Protein AF-A0A6V7PBA3-F1 (afdb_monomer)

Organis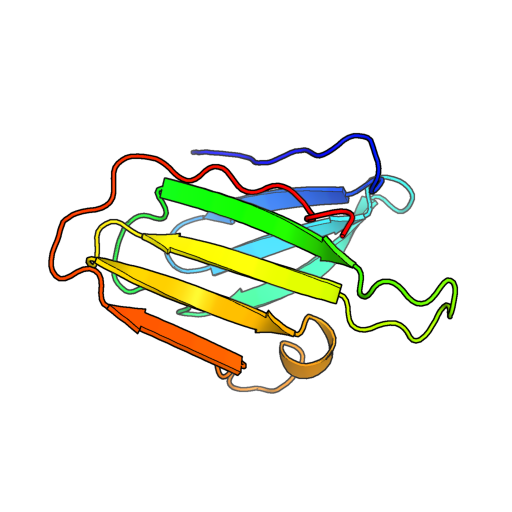m: NCBI:txid296719

Foldseek 3Di:
DDKDDDPVQCKIWDDDQQKIWMANVVVRDTLAMAHNPDPADWADKDWDWDPDPDPPTFIWMWIDAQVQKIFIFGRVQRPDPHGDTPDIDGRVHGDNHDDDDDDPD

Radius of gyration: 13.25 Å; Cα contacts (8 Å, |Δi|>4): 220; chains: 1; bounding box: 35×34×29 Å

pLDDT: mean 73.54, std 13.13, range [38.41, 92.44]

Mean predicted aligned error: 8.98 Å

InterPro domains:
  IPR001680 WD40 repeat [PS50082] (58-76)
  IPR001680 WD40 repeat [SM00320] (27-74)
  IPR011047 Quinoprotein alcohol dehydrogenase-like superfamily [SSF50998] (20-90)
  IPR015943 WD40/YVTN repeat-like-containing domain superfamily [G3DSA:2.130.10.10] (3-103)
  IPR019775 WD40 repeat, conserved site [PS00678] (61-75)
  IPR051959 PAK1 Kinase Regulator [PTHR44675] (21-99)

Sequence (105 aa):
MCCSCRAEWNSLCWWRGPRHYCMDTTSGKVAYSIQDAHSSRIKGLVAFKSRSDDPEASNFVVSASSDGFIRVWDVRMTTKDKPTPLAEANTKSRLTCLAGSSLRM

Nearest PDB structures (foldseek):
  6ylh-assembly1_x  TM=7.682E-01  e=9.318E-03  Saccharomyces cerevisiae
  8e00-assembly1_B  TM=6.656E-01  e=1.041E-02  Saccharomyces cerevisiae
  7mgm-assembly1_C  TM=6.783E-01  e=1.453E-02  Saccharomyces cerevisiae
  4wju-assembly1_A  TM=7.311E-01  e=1.499E-01  Saccharomyces cerevisiae S288C
  4v0o-assembly1_F  TM=7.633E-01  e=1.979E-01  Chlamydomonas reinhardtii

Structure (mmCIF, N/CA/C/O backbone):
data_AF-A0A6V7PBA3-F1
#
_entry.id   AF-A0A6V7PBA3-F1
#
loop_
_atom_site.group_PDB
_atom_site.id
_atom_site.type_symbol
_atom_site.label_atom_id
_atom_site.label_alt_id
_atom_site.label_comp_id
_atom_site.label_asym_id
_atom_site.label_entity_id
_atom_site.label_seq_id
_atom_site.pdbx_PDB_ins_code
_atom_site.Cartn_x
_atom_site.Cartn_y
_atom_site.Cartn_z
_atom_site.occupancy
_atom_site.B_iso_or_equiv
_atom_site.auth_seq_id
_atom_site.auth_comp_id
_atom_site.auth_asym_id
_atom_site.auth_atom_id
_atom_site.pdbx_PDB_model_num
ATOM 1 N N . MET A 1 1 ? -11.232 -8.429 -6.616 1.00 42.53 1 MET A N 1
ATOM 2 C CA . MET A 1 1 ? -9.799 -8.072 -6.564 1.00 42.53 1 MET A CA 1
ATOM 3 C C . MET A 1 1 ? -9.601 -6.712 -7.198 1.00 42.53 1 MET A C 1
ATOM 5 O O . MET A 1 1 ? -10.445 -6.312 -7.987 1.00 42.53 1 MET A O 1
ATOM 9 N N . CYS A 1 2 ? -8.544 -5.990 -6.858 1.00 46.72 2 CYS A N 1
ATOM 10 C CA . CYS A 1 2 ? -8.071 -4.911 -7.712 1.00 46.72 2 CYS A CA 1
ATOM 11 C C . CYS A 1 2 ? -6.537 -5.048 -7.773 1.00 46.72 2 CYS A C 1
ATOM 13 O O . CYS A 1 2 ? -5.927 -5.647 -6.887 1.00 46.72 2 CYS A O 1
ATOM 15 N N . CYS A 1 3 ? -5.973 -4.734 -8.932 1.00 50.84 3 CYS A N 1
ATOM 16 C CA . CYS A 1 3 ? -4.596 -5.036 -9.308 1.00 50.84 3 CYS A CA 1
ATOM 17 C C . CYS A 1 3 ? -4.044 -3.764 -9.938 1.00 50.84 3 CYS A C 1
ATOM 19 O O . CYS A 1 3 ? -4.732 -3.145 -10.749 1.00 50.84 3 CYS A O 1
ATOM 21 N N . SER A 1 4 ? -2.835 -3.367 -9.554 1.00 55.31 4 SER A N 1
ATOM 22 C CA . SER A 1 4 ? -2.147 -2.220 -10.142 1.00 55.31 4 SER A CA 1
ATOM 23 C C . SER A 1 4 ? -0.915 -2.744 -10.869 1.00 55.31 4 SER A C 1
ATOM 25 O O . SER A 1 4 ? -0.071 -3.412 -10.270 1.00 55.31 4 SER A O 1
ATOM 27 N N . CYS A 1 5 ? -0.852 -2.494 -12.174 1.00 44.97 5 CYS A N 1
ATOM 28 C CA . CYS A 1 5 ? 0.279 -2.835 -13.025 1.00 44.97 5 CYS A CA 1
ATOM 29 C C . CYS A 1 5 ? 0.786 -1.536 -13.646 1.00 44.97 5 CYS A C 1
ATOM 31 O O . CYS A 1 5 ? 0.006 -0.815 -14.272 1.00 44.97 5 CYS A O 1
ATOM 33 N N . ARG A 1 6 ? 2.069 -1.218 -13.458 1.00 51.28 6 ARG A N 1
ATOM 34 C CA . ARG A 1 6 ? 2.698 -0.062 -14.099 1.00 51.28 6 ARG A CA 1
ATOM 35 C C . ARG A 1 6 ? 3.822 -0.564 -14.995 1.00 51.28 6 ARG A C 1
ATOM 37 O O . ARG A 1 6 ? 4.812 -1.097 -14.505 1.00 51.28 6 ARG A O 1
ATOM 44 N N . ALA A 1 7 ? 3.645 -0.383 -16.303 1.00 38.41 7 ALA A N 1
ATOM 45 C CA . ALA A 1 7 ? 4.530 -0.913 -17.343 1.00 38.41 7 ALA A CA 1
ATOM 46 C C . ALA A 1 7 ? 6.001 -0.476 -17.193 1.00 38.41 7 ALA A C 1
ATOM 48 O O . ALA A 1 7 ? 6.896 -1.203 -17.597 1.00 38.41 7 ALA A O 1
ATOM 49 N N . GLU A 1 8 ? 6.260 0.669 -16.555 1.00 41.53 8 GLU A N 1
ATOM 50 C CA . GLU A 1 8 ? 7.616 1.195 -16.325 1.00 41.53 8 GLU A CA 1
ATOM 51 C C . GLU A 1 8 ? 8.434 0.400 -15.289 1.00 41.53 8 GLU A C 1
ATOM 53 O O . GLU A 1 8 ? 9.619 0.665 -15.123 1.00 41.53 8 GLU A O 1
ATOM 58 N N . TRP A 1 9 ? 7.822 -0.540 -14.564 1.00 52.31 9 TRP A N 1
ATOM 59 C CA . TRP A 1 9 ? 8.439 -1.166 -13.392 1.00 52.31 9 TRP A CA 1
ATOM 60 C C . TRP A 1 9 ? 8.698 -2.660 -13.509 1.00 52.31 9 TRP A C 1
ATOM 62 O O . TRP A 1 9 ? 9.219 -3.226 -12.549 1.00 52.31 9 TRP A O 1
ATOM 72 N N . ASN A 1 10 ? 8.279 -3.307 -14.605 1.00 58.47 10 ASN A N 1
ATOM 73 C CA . ASN A 1 10 ? 8.217 -4.770 -14.690 1.00 58.47 10 ASN A CA 1
ATOM 74 C C . ASN A 1 10 ? 7.726 -5.388 -13.367 1.00 58.47 10 ASN A C 1
ATOM 76 O O . ASN A 1 10 ? 8.314 -6.333 -12.858 1.00 58.47 10 ASN A O 1
ATOM 80 N N . SER A 1 11 ? 6.706 -4.810 -12.729 1.00 61.72 11 SER A N 1
ATOM 81 C CA . SER A 1 11 ? 6.191 -5.335 -11.468 1.00 61.72 11 SER A CA 1
ATOM 82 C C . SER A 1 11 ? 4.680 -5.214 -11.377 1.00 61.72 11 SER A C 1
ATOM 84 O O . SER A 1 11 ? 4.062 -4.244 -11.824 1.00 61.72 11 SER A O 1
ATOM 86 N N . LEU A 1 12 ? 4.083 -6.264 -10.819 1.00 67.25 12 LEU A N 1
ATOM 87 C CA . LEU A 1 12 ? 2.651 -6.427 -10.644 1.00 67.25 12 LEU A CA 1
ATOM 88 C C . LEU A 1 12 ? 2.338 -6.431 -9.153 1.00 67.25 12 LEU A C 1
ATOM 90 O O . LEU A 1 12 ? 2.798 -7.311 -8.426 1.00 67.25 12 LEU A O 1
ATOM 94 N N . CYS A 1 13 ? 1.514 -5.486 -8.711 1.00 68.12 13 CYS A N 1
ATOM 95 C CA . CYS A 1 13 ? 1.049 -5.417 -7.333 1.00 68.12 13 CYS A CA 1
ATOM 96 C C . CYS A 1 1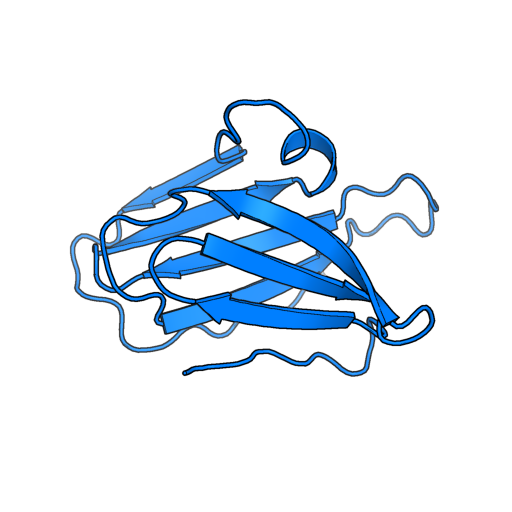3 ? -0.427 -5.819 -7.233 1.00 68.12 13 CYS A C 1
ATOM 98 O O . CYS A 1 13 ? -1.289 -5.291 -7.943 1.00 68.12 13 CYS A O 1
ATOM 100 N N . TRP A 1 14 ? -0.738 -6.727 -6.309 1.00 67.81 14 TRP A N 1
ATOM 101 C CA . TRP A 1 14 ? -2.101 -7.185 -6.033 1.00 67.81 14 TRP A CA 1
ATOM 102 C C . TRP A 1 14 ? -2.346 -7.378 -4.532 1.00 67.81 14 TRP A C 1
ATOM 104 O O . TRP A 1 14 ? -1.430 -7.288 -3.711 1.00 67.81 14 TRP A O 1
ATOM 114 N N . TRP A 1 15 ? -3.587 -7.678 -4.150 1.00 65.56 15 TRP A N 1
ATOM 115 C CA . TRP A 1 15 ? -3.925 -7.973 -2.757 1.00 65.56 15 TRP A CA 1
ATOM 116 C C . TRP A 1 15 ? -4.928 -9.111 -2.603 1.00 65.56 15 TRP A C 1
ATOM 118 O O . TRP A 1 15 ? -5.823 -9.314 -3.431 1.00 65.56 15 TRP A O 1
ATOM 128 N N . ARG A 1 16 ? -4.804 -9.811 -1.470 1.00 62.81 16 ARG A N 1
ATOM 129 C CA . ARG A 1 16 ? -5.733 -10.849 -1.008 1.00 62.81 16 ARG A CA 1
ATOM 130 C C . ARG A 1 16 ? -6.015 -10.636 0.482 1.00 62.81 16 ARG A C 1
ATOM 132 O O . ARG A 1 16 ? -5.185 -10.955 1.330 1.00 62.81 16 ARG A O 1
ATOM 139 N N . GLY A 1 17 ? -7.194 -10.101 0.804 1.00 69.06 17 GLY A N 1
ATOM 140 C CA . GLY A 1 17 ? -7.539 -9.728 2.183 1.00 69.06 17 GLY A CA 1
ATOM 141 C C . GLY A 1 17 ? -6.687 -8.546 2.684 1.00 69.06 17 GLY A C 1
ATOM 142 O O . GLY A 1 17 ? -6.534 -7.593 1.920 1.00 69.06 17 GLY A O 1
ATOM 143 N N . PRO A 1 18 ? -6.131 -8.592 3.914 1.00 63.91 18 PRO A N 1
ATOM 144 C CA . PRO A 1 18 ? -5.285 -7.528 4.476 1.00 63.91 18 PRO A CA 1
ATOM 145 C C . PRO A 1 18 ? -3.824 -7.563 3.984 1.00 63.91 18 PRO A C 1
ATOM 147 O O . PRO A 1 18 ? -3.016 -6.729 4.385 1.00 63.91 18 PRO A O 1
ATOM 150 N N . ARG A 1 19 ? -3.461 -8.537 3.134 1.00 63.59 19 ARG A N 1
ATOM 151 C CA . ARG A 1 19 ? -2.088 -8.739 2.648 1.00 63.59 19 ARG A CA 1
ATOM 152 C C . ARG A 1 19 ? -1.874 -8.151 1.255 1.00 63.59 19 ARG A C 1
ATOM 154 O O . ARG A 1 19 ? -2.652 -8.419 0.332 1.00 63.59 19 ARG A O 1
ATOM 161 N N . HIS A 1 20 ? -0.778 -7.411 1.112 1.00 72.00 20 HIS A N 1
ATOM 162 C CA . HIS A 1 20 ? -0.277 -6.862 -0.147 1.00 72.00 20 HIS A CA 1
ATOM 163 C C . HIS A 1 20 ? 0.836 -7.734 -0.692 1.00 72.00 20 HIS A C 1
ATOM 165 O O . HIS A 1 20 ? 1.692 -8.147 0.080 1.00 72.00 20 HIS A O 1
ATOM 171 N N . TYR A 1 21 ? 0.869 -7.942 -2.004 1.00 72.56 21 TYR A N 1
ATOM 172 C CA . TYR A 1 21 ? 1.994 -8.585 -2.668 1.00 72.56 21 TYR A CA 1
ATOM 173 C C . TYR A 1 21 ? 2.382 -7.776 -3.885 1.00 72.56 21 TYR A C 1
ATOM 175 O O . TYR A 1 21 ? 1.513 -7.311 -4.624 1.00 72.56 21 TYR A O 1
ATOM 183 N N . CYS A 1 22 ? 3.677 -7.691 -4.129 1.00 72.25 22 CYS A N 1
ATOM 184 C CA . CYS A 1 22 ? 4.188 -7.215 -5.396 1.00 72.25 22 CYS A CA 1
ATOM 185 C C . CYS A 1 22 ? 5.186 -8.222 -5.940 1.00 72.25 22 CYS A C 1
ATOM 187 O O . CYS A 1 22 ? 6.036 -8.725 -5.205 1.00 72.25 22 CYS A O 1
ATOM 189 N N . MET A 1 23 ? 5.033 -8.550 -7.216 1.00 67.44 23 MET A N 1
ATOM 190 C CA . MET A 1 23 ? 5.899 -9.461 -7.948 1.00 67.44 23 MET A CA 1
ATOM 191 C C . MET A 1 23 ? 6.691 -8.690 -8.983 1.00 67.44 23 MET A C 1
ATOM 193 O O . MET A 1 23 ? 6.144 -7.803 -9.630 1.00 67.44 23 MET A O 1
ATOM 197 N N . ASP A 1 24 ? 7.949 -9.060 -9.167 1.00 69.50 24 ASP A N 1
ATOM 198 C CA . ASP A 1 24 ? 8.712 -8.662 -10.343 1.00 69.50 24 ASP A CA 1
ATOM 199 C C . ASP A 1 24 ? 8.275 -9.554 -11.519 1.00 69.50 24 ASP A C 1
ATOM 201 O O . ASP A 1 24 ? 8.355 -10.780 -11.452 1.00 69.50 24 ASP A O 1
ATOM 205 N N . THR A 1 25 ? 7.747 -8.955 -12.583 1.00 64.75 25 THR A N 1
ATOM 206 C CA . THR A 1 25 ? 7.255 -9.648 -13.782 1.00 64.75 25 THR A CA 1
ATOM 207 C C . THR A 1 25 ? 8.386 -10.200 -14.640 1.00 64.75 25 THR A C 1
ATOM 209 O O . THR A 1 25 ? 8.120 -11.013 -15.518 1.00 64.75 25 THR A O 1
ATOM 212 N N . THR A 1 26 ? 9.631 -9.789 -14.390 1.00 65.62 26 THR A N 1
ATOM 213 C CA . THR A 1 26 ? 10.816 -10.314 -15.082 1.00 65.62 26 THR A CA 1
ATOM 214 C C . THR A 1 26 ? 11.226 -11.679 -14.524 1.00 65.62 26 THR A C 1
ATOM 216 O O . THR A 1 26 ? 11.526 -12.601 -15.275 1.00 65.62 26 THR A O 1
ATOM 219 N N . SER A 1 27 ? 11.208 -11.830 -13.199 1.00 61.56 27 SER A N 1
ATOM 220 C CA . SER A 1 27 ? 11.599 -13.050 -12.484 1.00 61.56 27 SER A CA 1
ATOM 221 C C . SER A 1 27 ? 10.419 -13.923 -12.052 1.00 61.56 27 SER A C 1
ATOM 223 O O . SER A 1 27 ? 10.625 -15.070 -11.656 1.00 61.56 27 SER A O 1
ATOM 225 N N . GLY A 1 28 ? 9.192 -13.393 -12.081 1.00 64.12 28 GLY A N 1
ATOM 226 C CA . GLY A 1 28 ? 7.982 -14.071 -11.607 1.00 64.12 28 GLY A CA 1
ATOM 227 C C . GLY A 1 28 ? 7.948 -14.298 -10.092 1.00 64.12 28 GLY A C 1
ATOM 228 O O . GLY A 1 28 ? 7.114 -15.061 -9.603 1.00 64.12 28 GLY A O 1
ATOM 229 N N . LYS A 1 29 ? 8.860 -13.674 -9.336 1.00 64.56 29 LYS A N 1
ATOM 230 C CA . LYS A 1 29 ? 8.986 -13.858 -7.887 1.00 64.56 29 LYS A CA 1
ATOM 231 C C . LYS A 1 29 ? 8.287 -12.738 -7.128 1.00 64.56 29 LYS A C 1
ATOM 233 O O . LYS A 1 29 ? 8.292 -11.580 -7.543 1.00 64.56 29 LYS A O 1
ATOM 238 N N . VAL A 1 30 ? 7.724 -13.087 -5.971 1.00 63.28 30 VAL A N 1
ATOM 239 C CA . VAL A 1 30 ? 7.227 -12.108 -4.998 1.00 63.28 30 VAL A CA 1
ATOM 240 C C . VAL A 1 30 ? 8.415 -11.328 -4.453 1.00 63.28 30 VAL A C 1
ATOM 242 O O . VAL A 1 30 ? 9.281 -11.894 -3.793 1.00 63.28 30 VAL A O 1
ATOM 245 N N . ALA A 1 31 ? 8.441 -10.032 -4.744 1.00 67.25 31 ALA A N 1
ATOM 246 C CA . ALA A 1 31 ? 9.473 -9.118 -4.291 1.00 67.25 31 ALA A CA 1
ATOM 247 C C . ALA A 1 31 ? 9.231 -8.682 -2.838 1.00 67.25 31 ALA A C 1
ATOM 249 O O . ALA A 1 31 ? 10.177 -8.588 -2.063 1.00 67.25 31 ALA A O 1
ATOM 250 N N . TYR A 1 32 ? 7.974 -8.434 -2.449 1.00 70.50 32 TYR A N 1
ATOM 251 C CA . TYR A 1 32 ? 7.627 -8.039 -1.080 1.00 70.50 32 TYR A CA 1
ATOM 252 C C . TYR A 1 32 ? 6.169 -8.345 -0.724 1.00 70.50 32 TYR A C 1
ATOM 254 O O . TYR A 1 32 ? 5.295 -8.412 -1.595 1.00 70.50 32 TYR A O 1
ATOM 262 N N . SER A 1 33 ? 5.919 -8.517 0.580 1.00 73.62 33 SER A N 1
ATOM 263 C CA . SER A 1 33 ? 4.588 -8.722 1.150 1.00 73.62 33 SER A CA 1
ATOM 264 C C . SER A 1 33 ? 4.388 -7.869 2.399 1.00 73.62 33 SER A C 1
ATOM 266 O O . SER A 1 33 ? 5.084 -8.063 3.388 1.00 73.62 33 SER A O 1
ATOM 268 N N . ILE A 1 34 ? 3.387 -6.988 2.388 1.00 80.31 34 ILE A N 1
ATOM 269 C CA . ILE A 1 34 ? 3.028 -6.162 3.551 1.00 80.31 34 ILE A CA 1
ATOM 270 C C . ILE A 1 34 ? 1.796 -6.784 4.202 1.00 80.31 34 ILE A C 1
ATOM 272 O O . ILE A 1 34 ? 0.733 -6.858 3.576 1.00 80.31 34 ILE A O 1
ATOM 276 N N . GLN A 1 35 ? 1.946 -7.271 5.434 1.00 76.31 35 GLN A N 1
ATOM 277 C CA . GLN A 1 35 ? 0.829 -7.783 6.229 1.00 76.31 35 GLN A CA 1
ATOM 278 C C . GLN A 1 35 ? 0.160 -6.642 7.002 1.00 76.31 35 GLN A C 1
ATOM 280 O O . GLN A 1 35 ? 0.838 -5.718 7.441 1.00 76.31 35 GLN A O 1
ATOM 285 N N . ASP A 1 36 ? -1.167 -6.708 7.130 1.00 77.81 36 ASP A N 1
ATOM 286 C CA . ASP A 1 36 ? -1.991 -5.788 7.927 1.00 77.81 36 ASP A CA 1
ATOM 287 C C . ASP A 1 36 ? -1.786 -4.295 7.636 1.00 77.81 36 ASP A C 1
ATOM 289 O O . ASP A 1 36 ? -1.922 -3.437 8.506 1.00 77.81 36 ASP A O 1
ATOM 293 N N . ALA A 1 37 ? -1.513 -3.956 6.377 1.00 81.12 37 ALA A N 1
ATOM 294 C CA . ALA A 1 37 ? -1.318 -2.567 5.968 1.00 81.12 37 ALA A CA 1
ATOM 295 C C . ALA A 1 37 ? -2.578 -1.702 6.157 1.00 81.12 37 ALA A C 1
ATOM 297 O O . ALA A 1 37 ? -2.484 -0.500 6.406 1.00 81.12 37 ALA A O 1
ATOM 298 N N . HIS A 1 38 ? -3.766 -2.296 6.017 1.00 84.06 38 HIS A N 1
ATOM 299 C CA . HIS A 1 38 ? -5.048 -1.640 6.250 1.00 84.06 38 HIS A CA 1
ATOM 300 C C . HIS A 1 38 ? -6.055 -2.621 6.854 1.00 84.06 38 HIS A C 1
ATOM 302 O O . HIS A 1 38 ? -6.124 -3.782 6.455 1.00 84.06 38 HIS A O 1
ATOM 308 N N . SER A 1 39 ? -6.897 -2.124 7.763 1.00 82.94 39 SER A N 1
ATOM 309 C CA . SER A 1 39 ? -7.995 -2.887 8.381 1.00 82.94 39 SER A CA 1
ATOM 310 C C . SER A 1 39 ? -9.209 -3.054 7.460 1.00 82.94 39 SER A C 1
ATOM 312 O O . SER A 1 39 ? -10.157 -3.768 7.782 1.00 82.94 39 SER A O 1
ATOM 314 N N . SER A 1 40 ? -9.202 -2.378 6.308 1.00 84.75 40 SER A N 1
ATOM 315 C CA . SER A 1 40 ? -10.303 -2.354 5.350 1.00 84.75 40 SER A CA 1
ATOM 316 C C . SER A 1 40 ? -9.816 -2.545 3.914 1.00 84.75 40 SER A C 1
ATOM 318 O O . SER A 1 40 ? -8.628 -2.686 3.630 1.00 84.75 40 SER A O 1
ATOM 320 N N . ARG A 1 41 ? -10.765 -2.561 2.974 1.00 80.88 41 ARG A N 1
ATOM 321 C CA . 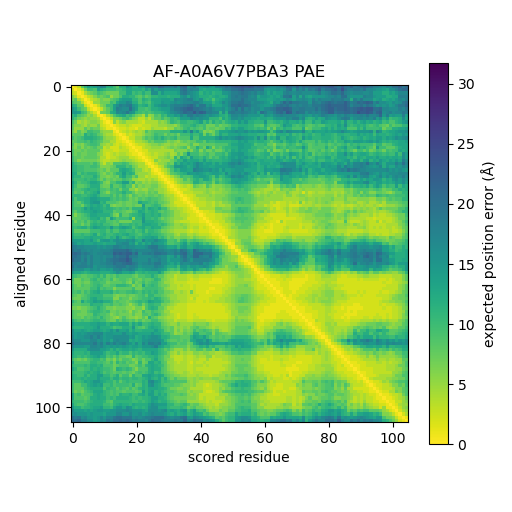ARG A 1 41 ? -10.492 -2.774 1.553 1.00 80.88 41 ARG A CA 1
ATOM 322 C C . ARG A 1 41 ? -9.651 -1.633 0.982 1.00 80.88 41 ARG A C 1
ATOM 324 O O . ARG A 1 41 ? -10.104 -0.485 0.942 1.00 80.88 41 ARG A O 1
ATOM 331 N N . ILE A 1 42 ? -8.512 -2.009 0.413 1.00 84.12 42 ILE A N 1
ATOM 332 C CA . ILE A 1 42 ? -7.641 -1.144 -0.384 1.00 84.12 42 ILE A CA 1
ATOM 333 C C . ILE A 1 42 ? -8.352 -0.735 -1.676 1.00 84.12 42 ILE A C 1
ATOM 335 O O . ILE A 1 42 ? -9.067 -1.523 -2.308 1.00 84.12 42 ILE A O 1
ATOM 339 N N . LYS A 1 43 ? -8.179 0.530 -2.040 1.00 86.44 43 LYS A N 1
ATOM 340 C CA . LYS A 1 43 ? -8.833 1.193 -3.171 1.00 86.44 43 LYS A CA 1
ATOM 341 C C . LYS A 1 43 ? -7.870 1.488 -4.301 1.00 86.44 43 LYS A C 1
ATOM 343 O O . LYS A 1 43 ? -8.280 1.443 -5.455 1.00 86.44 43 LYS A O 1
ATOM 348 N N . GLY A 1 44 ? -6.603 1.708 -3.977 1.00 81.62 44 GLY A N 1
ATOM 349 C CA . GLY A 1 44 ? -5.551 1.810 -4.969 1.00 81.62 44 GLY A CA 1
ATOM 350 C C . GLY A 1 44 ? -4.168 1.714 -4.347 1.00 81.62 44 GLY A C 1
ATOM 351 O O . GLY A 1 44 ? -3.994 1.862 -3.135 1.00 81.62 44 GLY A O 1
ATOM 352 N N . LEU A 1 45 ? -3.208 1.426 -5.220 1.00 83.25 45 LEU A N 1
ATOM 353 C CA . LEU A 1 45 ? -1.793 1.283 -4.920 1.00 83.25 45 LEU A CA 1
ATOM 354 C C . LEU A 1 45 ? -1.000 2.009 -6.000 1.00 83.25 45 LEU A C 1
ATOM 356 O O . LEU A 1 45 ? -1.259 1.814 -7.192 1.00 83.25 45 LEU A O 1
ATOM 360 N N . VAL A 1 46 ? -0.030 2.811 -5.581 1.00 83.44 46 VAL A N 1
ATOM 361 C CA . VAL A 1 46 ? 0.878 3.530 -6.475 1.00 83.44 46 VAL A CA 1
ATOM 362 C C . VAL A 1 46 ? 2.301 3.265 -6.016 1.00 83.44 46 VAL A C 1
ATOM 364 O O . VAL A 1 46 ? 2.614 3.479 -4.851 1.00 83.44 46 VAL A O 1
ATOM 367 N N . ALA A 1 47 ? 3.161 2.819 -6.924 1.00 79.12 47 ALA A N 1
ATOM 368 C CA . ALA A 1 47 ? 4.592 2.698 -6.675 1.00 79.12 47 ALA A CA 1
ATOM 369 C C . ALA A 1 47 ? 5.351 3.820 -7.399 1.00 79.12 47 ALA A C 1
ATOM 371 O O . ALA A 1 47 ? 5.001 4.190 -8.530 1.00 79.12 47 ALA A O 1
ATOM 372 N N . PHE A 1 48 ? 6.379 4.368 -6.754 1.00 78.06 48 PHE A N 1
ATOM 373 C CA . PHE A 1 48 ? 7.312 5.310 -7.371 1.00 78.06 48 PHE A CA 1
ATOM 374 C C . PHE A 1 48 ? 8.726 5.172 -6.795 1.00 78.06 48 PHE A C 1
ATOM 376 O O . PHE A 1 48 ? 8.919 4.766 -5.650 1.00 78.06 48 PHE A O 1
ATOM 383 N N . LYS A 1 49 ? 9.721 5.522 -7.615 1.00 73.00 49 LYS A N 1
ATOM 384 C CA . LYS A 1 49 ? 11.146 5.457 -7.286 1.00 73.00 49 LYS A CA 1
ATOM 385 C C . LYS A 1 49 ? 11.574 6.814 -6.761 1.00 73.00 49 LYS A C 1
ATOM 387 O O . LYS A 1 49 ? 11.069 7.841 -7.228 1.00 73.00 49 LYS A O 1
ATOM 392 N N . SER A 1 50 ? 12.529 6.823 -5.840 1.00 69.06 50 SER A N 1
ATOM 393 C CA . SER A 1 50 ? 13.320 8.030 -5.623 1.00 69.06 50 SER A CA 1
ATOM 394 C C . SER A 1 50 ? 13.994 8.456 -6.938 1.00 69.06 50 SER A C 1
ATOM 396 O O . SER A 1 50 ? 14.316 7.623 -7.781 1.00 69.06 50 SER A O 1
ATOM 398 N N . ARG A 1 51 ? 14.186 9.766 -7.124 1.00 64.31 51 ARG A N 1
ATOM 399 C CA . ARG A 1 51 ? 14.720 10.377 -8.359 1.00 64.31 51 ARG A CA 1
ATOM 400 C C . ARG A 1 51 ? 16.181 10.037 -8.659 1.00 64.31 51 ARG A C 1
ATOM 402 O O . ARG A 1 51 ? 16.706 10.480 -9.673 1.00 64.31 51 ARG A O 1
ATOM 409 N N . SER A 1 52 ? 16.849 9.311 -7.778 1.00 61.38 52 SER A N 1
ATOM 410 C CA . SER A 1 52 ? 18.203 8.850 -8.016 1.00 61.38 52 SER A CA 1
ATOM 411 C C . SER A 1 52 ? 18.176 7.675 -9.001 1.00 61.38 52 SER A C 1
ATOM 413 O O . SER A 1 52 ? 17.539 6.657 -8.736 1.00 61.38 52 SER A O 1
ATOM 415 N N . ASP A 1 53 ? 18.932 7.787 -10.099 1.00 61.75 53 ASP A N 1
ATOM 416 C CA . ASP A 1 53 ? 19.326 6.660 -10.975 1.00 61.75 53 ASP A CA 1
ATOM 417 C C . ASP A 1 53 ? 20.173 5.605 -10.238 1.00 61.75 53 ASP A C 1
ATOM 419 O O . ASP A 1 53 ? 20.611 4.607 -10.803 1.00 61.75 53 ASP A O 1
ATOM 423 N N . ASP A 1 54 ? 20.370 5.813 -8.940 1.00 62.84 54 ASP A N 1
ATOM 424 C CA . ASP A 1 54 ? 21.024 4.889 -8.054 1.00 62.84 54 ASP A CA 1
ATOM 425 C C . ASP A 1 54 ? 20.212 3.577 -7.950 1.00 62.84 54 ASP A C 1
ATOM 427 O O . ASP A 1 54 ? 18.998 3.598 -7.690 1.00 62.84 54 ASP A O 1
ATOM 431 N N . PRO A 1 55 ? 20.839 2.412 -8.172 1.00 58.25 55 PRO A N 1
ATOM 432 C CA . PRO A 1 55 ? 20.201 1.119 -7.949 1.00 58.25 55 PRO A CA 1
ATOM 433 C C . PRO A 1 55 ? 19.785 0.920 -6.481 1.00 58.25 55 PRO A C 1
ATOM 435 O O . PRO A 1 55 ? 18.859 0.151 -6.223 1.00 58.25 55 PRO A O 1
ATOM 438 N N . GLU A 1 56 ? 20.367 1.680 -5.545 1.00 59.91 56 GLU A N 1
ATOM 439 C CA . GLU A 1 56 ? 19.979 1.730 -4.138 1.00 59.91 56 GLU A CA 1
ATOM 440 C C . GLU A 1 56 ? 18.888 2.771 -3.819 1.00 59.91 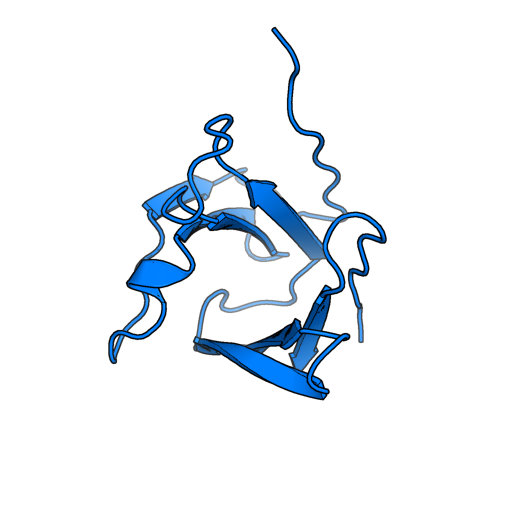56 GLU A C 1
ATOM 442 O O . GLU A 1 56 ? 18.559 3.018 -2.656 1.00 59.91 56 GLU A O 1
ATOM 447 N N . ALA A 1 57 ? 18.284 3.399 -4.826 1.00 64.62 57 ALA A N 1
ATOM 448 C CA . ALA A 1 57 ? 17.169 4.313 -4.617 1.00 64.62 57 ALA A CA 1
ATOM 449 C C . ALA A 1 57 ? 15.999 3.618 -3.894 1.00 64.62 57 ALA A C 1
ATOM 451 O O . ALA A 1 57 ? 15.514 2.569 -4.331 1.00 64.62 57 ALA A O 1
ATOM 452 N N . SER A 1 58 ? 15.500 4.229 -2.813 1.00 68.38 58 SER A N 1
ATOM 453 C CA . SER A 1 58 ? 14.304 3.741 -2.119 1.00 68.38 58 SER A CA 1
ATOM 454 C C . SER A 1 58 ? 13.116 3.660 -3.079 1.00 68.38 58 SER A C 1
ATOM 456 O O . SER A 1 58 ? 12.789 4.612 -3.797 1.00 68.38 58 SER A O 1
ATOM 458 N N . ASN A 1 59 ? 12.463 2.500 -3.065 1.00 77.88 59 ASN A N 1
ATOM 459 C CA . ASN A 1 59 ? 11.210 2.266 -3.762 1.00 77.88 59 ASN A CA 1
ATOM 460 C C . ASN A 1 59 ? 10.082 2.513 -2.770 1.00 77.88 59 ASN A C 1
ATOM 462 O O . ASN A 1 59 ? 10.016 1.857 -1.728 1.00 77.88 59 ASN A O 1
ATOM 466 N N . PHE A 1 60 ? 9.201 3.450 -3.097 1.00 83.00 60 PHE A N 1
ATOM 467 C CA . PHE A 1 60 ? 8.058 3.774 -2.264 1.00 83.00 60 PHE A CA 1
ATOM 468 C C . PHE A 1 60 ? 6.794 3.163 -2.847 1.00 83.00 60 PHE A C 1
ATOM 470 O O . PHE A 1 60 ? 6.544 3.220 -4.053 1.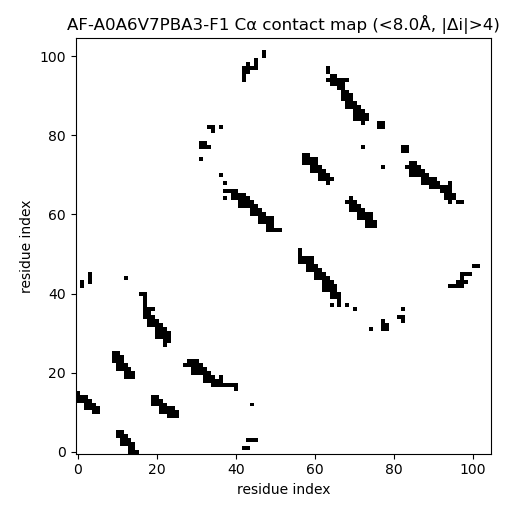00 83.00 60 PHE A O 1
ATOM 477 N N . VAL A 1 61 ? 5.972 2.613 -1.966 1.00 84.94 61 VAL A N 1
ATOM 478 C CA . VAL A 1 61 ? 4.629 2.136 -2.272 1.00 84.94 61 VAL A CA 1
ATOM 479 C C . VAL A 1 61 ? 3.658 2.957 -1.458 1.00 84.94 61 VAL A C 1
ATOM 481 O O . VAL A 1 61 ? 3.827 3.126 -0.258 1.00 84.94 61 VAL A O 1
ATOM 484 N N . VAL A 1 62 ? 2.616 3.454 -2.099 1.00 87.69 62 VAL A N 1
ATOM 485 C CA . VAL A 1 62 ? 1.528 4.168 -1.447 1.00 87.69 62 VAL A CA 1
ATOM 486 C C . VAL A 1 62 ? 0.276 3.336 -1.568 1.00 87.69 62 VAL A C 1
ATOM 488 O O . VAL A 1 62 ? -0.111 2.951 -2.671 1.00 87.69 62 VAL A O 1
ATOM 491 N N . SER A 1 63 ? -0.365 3.072 -0.438 1.00 87.88 63 SER A N 1
ATOM 492 C CA . SER A 1 63 ? -1.646 2.386 -0.359 1.00 87.88 63 SER A CA 1
ATOM 493 C C . SER A 1 63 ? -2.718 3.337 0.152 1.00 87.88 63 SER A C 1
ATOM 495 O O . SER A 1 63 ? -2.516 4.058 1.123 1.00 87.88 63 SER A O 1
ATOM 497 N N . ALA A 1 64 ? -3.876 3.323 -0.500 1.00 90.88 64 ALA A N 1
ATOM 498 C CA . ALA A 1 64 ? -5.068 4.028 -0.044 1.00 90.88 64 ALA A CA 1
ATOM 499 C C . ALA A 1 64 ? -6.185 3.034 0.232 1.00 90.88 64 ALA A C 1
ATOM 501 O O . ALA A 1 64 ? -6.426 2.119 -0.564 1.00 90.88 64 ALA A O 1
ATOM 502 N N . SER A 1 65 ? -6.913 3.239 1.323 1.00 89.38 65 SER A N 1
ATOM 503 C CA . SER A 1 65 ? -7.945 2.312 1.770 1.00 89.38 65 SER A CA 1
ATOM 504 C C . SER A 1 65 ? -9.245 3.002 2.154 1.00 89.38 65 SER A C 1
ATOM 506 O O . SER A 1 65 ? -9.323 4.197 2.425 1.00 89.38 65 SER A O 1
ATOM 508 N N . SER A 1 66 ? -10.303 2.196 2.177 1.00 88.81 66 SER A N 1
ATOM 509 C CA . SER A 1 66 ? -11.632 2.601 2.638 1.00 88.81 66 SER A CA 1
ATOM 510 C C . SER A 1 66 ? -11.665 2.987 4.117 1.00 88.81 66 SER A C 1
ATOM 512 O O . SER A 1 66 ? -12.655 3.575 4.538 1.00 88.81 66 SER A O 1
ATOM 514 N N . ASP A 1 67 ? -10.633 2.629 4.890 1.00 86.69 67 ASP A N 1
ATOM 515 C CA . ASP A 1 67 ? -10.465 3.051 6.288 1.00 86.69 67 ASP A CA 1
ATOM 516 C C . ASP A 1 67 ? -10.195 4.562 6.425 1.00 86.69 67 ASP A C 1
ATOM 518 O O . ASP A 1 67 ? -10.241 5.095 7.528 1.00 86.69 67 ASP A O 1
ATOM 522 N N . GLY A 1 68 ? -9.954 5.250 5.304 1.00 89.00 68 GLY A N 1
ATOM 523 C CA . GLY A 1 68 ? -9.690 6.683 5.238 1.00 89.00 68 GLY A CA 1
ATOM 524 C C . GLY A 1 68 ? -8.219 7.052 5.368 1.00 89.00 68 GLY A C 1
ATOM 525 O O . GLY A 1 68 ? -7.891 8.241 5.335 1.00 89.00 68 GLY A O 1
ATOM 526 N N . PHE A 1 69 ? -7.336 6.058 5.450 1.00 91.50 69 PHE A N 1
ATOM 527 C CA . PHE A 1 69 ? -5.901 6.253 5.543 1.00 91.50 69 PHE A CA 1
ATOM 528 C C . PHE A 1 69 ? -5.211 6.049 4.196 1.00 91.50 69 PHE A C 1
ATOM 530 O O . PHE A 1 69 ? -5.516 5.131 3.424 1.00 91.50 69 PHE A O 1
ATOM 537 N N . ILE A 1 70 ? -4.226 6.905 3.951 1.00 91.69 70 ILE A N 1
ATOM 538 C CA . ILE A 1 70 ? -3.208 6.742 2.921 1.00 91.69 70 ILE A CA 1
ATOM 539 C C . ILE A 1 70 ? -1.897 6.462 3.646 1.00 91.69 70 ILE A C 1
ATOM 541 O O . ILE A 1 70 ? -1.501 7.235 4.515 1.00 91.69 70 ILE A O 1
ATOM 545 N N . ARG A 1 71 ? -1.233 5.357 3.314 1.00 90.44 71 ARG A N 1
ATOM 546 C CA . ARG A 1 71 ? 0.032 4.944 3.930 1.00 90.44 71 ARG A CA 1
ATOM 547 C C . ARG A 1 71 ? 1.125 4.850 2.881 1.00 90.44 71 ARG A C 1
ATOM 549 O O . ARG A 1 71 ? 0.887 4.346 1.786 1.00 90.44 71 ARG A O 1
ATOM 556 N N . VAL A 1 72 ? 2.309 5.339 3.224 1.00 89.56 72 VAL A N 1
ATOM 557 C CA . VAL A 1 72 ? 3.522 5.255 2.408 1.00 89.56 72 VAL A CA 1
ATOM 558 C C . VAL A 1 72 ? 4.447 4.226 3.033 1.00 89.56 72 VAL A C 1
ATOM 560 O O . VAL A 1 72 ? 4.679 4.249 4.238 1.00 89.56 72 VAL A O 1
ATOM 563 N N . TRP A 1 73 ? 4.997 3.346 2.214 1.00 86.81 73 TRP A N 1
ATOM 564 C CA . TRP A 1 73 ? 5.850 2.237 2.609 1.00 86.81 73 TRP A CA 1
ATOM 565 C C . TRP A 1 73 ? 7.159 2.329 1.835 1.00 86.81 73 TRP A C 1
ATOM 567 O O . TRP A 1 73 ? 7.132 2.447 0.612 1.00 86.81 73 TRP A O 1
ATOM 577 N N . ASP A 1 74 ? 8.296 2.250 2.522 1.00 84.50 74 ASP A N 1
ATOM 578 C CA . ASP A 1 74 ? 9.573 1.965 1.861 1.00 84.50 74 ASP A CA 1
ATOM 579 C C . ASP A 1 74 ? 9.706 0.445 1.730 1.00 84.50 74 ASP A C 1
ATOM 581 O O . ASP A 1 74 ? 9.721 -0.263 2.740 1.00 84.50 74 ASP A O 1
ATOM 585 N N . VAL A 1 75 ? 9.808 -0.062 0.499 1.00 78.56 75 VAL A N 1
ATOM 586 C CA . VAL A 1 75 ? 9.914 -1.500 0.202 1.00 78.56 75 VAL A CA 1
ATOM 587 C C . VAL A 1 75 ? 11.048 -2.156 0.996 1.00 78.56 75 VAL A C 1
ATOM 589 O O . VAL A 1 75 ? 10.885 -3.272 1.488 1.00 78.56 75 VAL A O 1
ATOM 592 N N . ARG A 1 76 ? 12.163 -1.455 1.222 1.00 74.75 76 ARG A N 1
ATOM 593 C CA . ARG A 1 76 ? 13.309 -1.974 1.990 1.00 74.75 76 ARG A CA 1
ATOM 594 C C . ARG A 1 76 ? 12.974 -2.202 3.459 1.00 74.75 76 ARG A C 1
ATOM 596 O O . ARG A 1 76 ? 13.543 -3.081 4.094 1.00 74.75 76 ARG A O 1
ATOM 603 N N . MET A 1 77 ? 12.040 -1.424 4.000 1.00 74.88 77 MET A N 1
ATOM 604 C CA . MET A 1 77 ? 11.593 -1.547 5.386 1.00 74.88 77 MET A CA 1
ATOM 605 C C . MET A 1 77 ? 10.451 -2.554 5.556 1.00 74.88 77 MET A C 1
ATOM 607 O O . MET A 1 77 ? 10.139 -2.929 6.686 1.00 74.88 77 MET A O 1
ATOM 611 N N . THR A 1 78 ? 9.855 -3.030 4.457 1.00 70.94 78 THR A N 1
ATOM 612 C CA . THR A 1 78 ? 8.740 -3.993 4.502 1.00 70.94 78 THR A CA 1
ATOM 613 C C . THR A 1 78 ? 9.156 -5.437 4.780 1.00 70.94 78 THR A C 1
ATOM 615 O O . THR A 1 78 ? 8.297 -6.264 5.062 1.00 70.94 78 THR A O 1
ATOM 618 N N . THR A 1 79 ? 10.455 -5.745 4.744 1.00 68.69 79 THR A N 1
ATOM 619 C CA . THR A 1 79 ? 11.004 -7.082 5.037 1.00 68.69 79 THR A CA 1
ATOM 620 C C . THR A 1 79 ? 11.123 -7.386 6.533 1.00 68.69 79 THR A C 1
ATOM 622 O O . THR A 1 79 ? 11.425 -8.519 6.897 1.00 68.69 79 THR A O 1
ATOM 625 N N . LYS A 1 80 ? 10.892 -6.401 7.411 1.00 65.56 80 LYS A N 1
ATOM 626 C CA . LYS A 1 80 ? 10.894 -6.591 8.870 1.00 65.56 80 LYS A CA 1
ATOM 627 C C . LYS A 1 80 ? 9.606 -7.289 9.326 1.00 65.56 80 LYS A C 1
ATOM 629 O O . LYS A 1 80 ? 8.549 -7.028 8.757 1.00 65.56 80 LYS A O 1
ATOM 634 N N . ASP A 1 81 ? 9.680 -8.086 10.401 1.00 64.44 81 ASP A N 1
ATOM 635 C CA . ASP A 1 81 ? 8.556 -8.848 10.994 1.00 64.44 81 ASP A CA 1
ATOM 636 C C . ASP A 1 81 ? 7.264 -8.037 11.196 1.00 64.44 81 ASP A C 1
ATOM 638 O O . ASP A 1 81 ? 6.164 -8.587 11.170 1.00 64.44 81 ASP A O 1
ATOM 642 N N . LYS A 1 82 ? 7.380 -6.714 11.364 1.00 70.88 82 LYS A N 1
ATOM 643 C CA . LYS A 1 82 ? 6.244 -5.795 11.386 1.00 70.88 82 LYS A CA 1
ATOM 644 C C . LYS A 1 82 ? 6.527 -4.582 10.496 1.00 70.88 82 LYS A C 1
ATOM 646 O O . LYS A 1 82 ? 7.244 -3.676 10.929 1.00 70.88 82 LYS A O 1
ATOM 651 N N . PRO A 1 83 ? 5.984 -4.534 9.269 1.00 74.94 83 PRO A N 1
ATOM 652 C CA . PRO A 1 83 ? 6.182 -3.391 8.396 1.00 74.94 83 PRO A CA 1
ATOM 653 C C . PRO A 1 83 ? 5.483 -2.165 8.994 1.00 74.94 83 PRO A C 1
ATOM 655 O O . PRO A 1 83 ? 4.275 -2.170 9.228 1.00 74.94 83 PRO A O 1
ATOM 658 N N . THR A 1 84 ? 6.250 -1.110 9.260 1.00 82.69 84 THR A N 1
ATOM 659 C CA . THR A 1 84 ? 5.733 0.190 9.706 1.00 82.69 84 THR A CA 1
ATOM 660 C C . THR A 1 84 ? 5.639 1.141 8.518 1.00 82.69 84 THR A C 1
ATOM 662 O O . THR A 1 84 ? 6.609 1.236 7.759 1.00 82.69 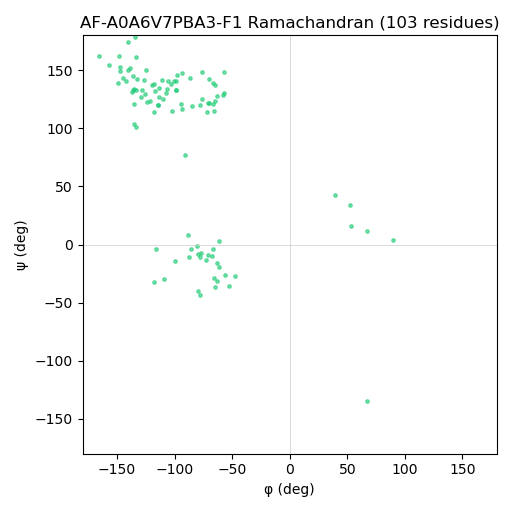84 THR A O 1
ATOM 665 N N . PRO A 1 85 ? 4.518 1.861 8.341 1.00 87.38 85 PRO A N 1
ATOM 666 C CA . PRO A 1 85 ? 4.434 2.863 7.293 1.00 87.38 85 PRO A CA 1
ATOM 667 C C . PRO A 1 85 ? 5.436 3.986 7.582 1.00 87.38 85 PRO A C 1
ATOM 669 O O . PRO A 1 85 ? 5.570 4.437 8.718 1.00 87.38 85 PRO A O 1
ATOM 672 N N . LEU A 1 86 ? 6.133 4.437 6.542 1.00 87.94 86 LEU A N 1
ATOM 673 C CA . LEU A 1 86 ? 7.023 5.596 6.585 1.00 87.94 86 LEU A CA 1
ATOM 674 C C . LEU A 1 86 ? 6.230 6.879 6.865 1.00 87.94 86 LEU A C 1
ATOM 676 O O . LEU A 1 86 ? 6.699 7.770 7.566 1.00 87.94 86 LEU A O 1
ATOM 680 N N . ALA A 1 87 ? 5.024 6.962 6.307 1.00 88.31 87 ALA A N 1
ATOM 681 C CA . ALA A 1 87 ? 4.101 8.059 6.538 1.00 88.31 87 ALA A CA 1
ATOM 682 C C . ALA A 1 87 ? 2.657 7.562 6.485 1.00 88.31 87 ALA A C 1
ATOM 684 O O . ALA A 1 87 ? 2.326 6.641 5.735 1.00 88.31 87 ALA A O 1
ATOM 685 N N . GLU A 1 88 ? 1.790 8.208 7.253 1.00 91.75 88 GLU A N 1
ATOM 686 C CA . GLU A 1 88 ? 0.356 7.955 7.267 1.00 91.75 88 GLU A CA 1
ATOM 68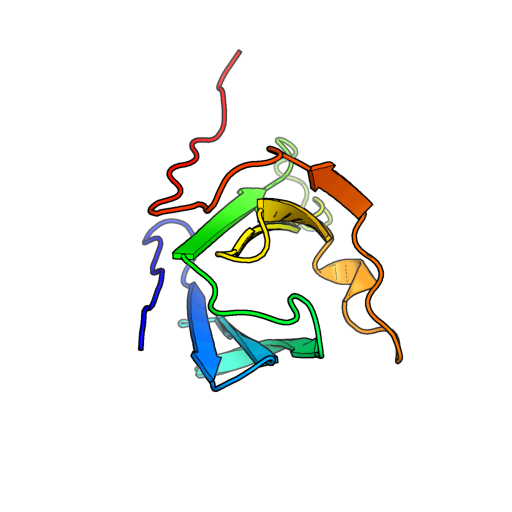7 C C . GLU A 1 88 ? -0.393 9.290 7.211 1.00 91.75 88 GLU A C 1
ATOM 689 O O . GLU A 1 88 ? -0.081 10.222 7.949 1.00 91.75 88 GLU A O 1
ATOM 694 N N . ALA A 1 89 ? -1.392 9.375 6.337 1.00 92.44 89 ALA A N 1
ATOM 695 C CA . ALA A 1 89 ? -2.283 10.518 6.217 1.00 92.44 89 ALA A CA 1
ATOM 696 C C . ALA A 1 89 ? -3.737 10.063 6.374 1.00 92.44 89 ALA A C 1
ATOM 698 O O . ALA A 1 89 ? -4.220 9.215 5.621 1.00 92.44 89 ALA A O 1
ATOM 699 N N . ASN A 1 90 ? -4.448 10.645 7.342 1.00 92.12 90 ASN A N 1
ATOM 700 C CA . ASN A 1 90 ? -5.874 10.412 7.547 1.00 92.12 90 ASN A CA 1
ATOM 701 C C . ASN A 1 90 ? -6.692 11.472 6.801 1.00 92.12 90 ASN A C 1
ATOM 703 O O . ASN A 1 90 ? -6.645 12.658 7.123 1.00 92.12 90 ASN A O 1
ATOM 707 N N . THR A 1 91 ? -7.476 11.030 5.825 1.00 89.44 91 THR A N 1
ATOM 708 C CA . THR A 1 91 ? -8.331 11.894 4.997 1.00 89.44 91 THR A CA 1
ATOM 709 C C . THR A 1 91 ? -9.700 12.178 5.623 1.00 89.44 91 THR A C 1
ATOM 711 O O . THR A 1 91 ? -10.496 12.931 5.063 1.00 89.44 91 THR A O 1
ATOM 714 N N . LYS A 1 92 ? -10.001 11.562 6.777 1.00 90.00 92 LYS A N 1
ATOM 715 C CA . LYS A 1 92 ? -11.291 11.594 7.493 1.00 90.00 92 LYS A CA 1
ATOM 716 C C . LYS A 1 92 ? -12.498 11.194 6.635 1.00 90.00 92 LYS A C 1
ATOM 718 O O . LYS A 1 92 ? -13.637 11.446 7.011 1.00 90.00 92 LYS A O 1
ATOM 723 N N . SER A 1 93 ? -12.250 10.572 5.486 1.00 88.44 93 SER A N 1
ATOM 724 C CA . SER A 1 93 ? -13.253 10.249 4.479 1.00 88.44 93 SER A CA 1
ATOM 725 C C . SER A 1 93 ? -12.999 8.863 3.914 1.00 88.44 93 SER A C 1
ATOM 727 O O . SER A 1 93 ? -11.865 8.400 3.840 1.00 88.44 93 SER A O 1
ATOM 729 N N . ARG A 1 94 ? -14.058 8.191 3.465 1.00 86.38 94 ARG A N 1
ATOM 730 C CA . ARG A 1 94 ? -13.929 6.892 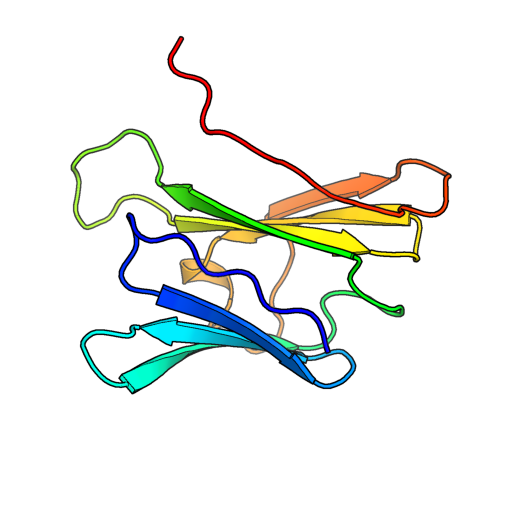2.804 1.00 86.38 94 ARG A CA 1
ATOM 731 C C . ARG A 1 94 ? -13.332 7.078 1.411 1.00 86.38 94 ARG A C 1
ATOM 733 O O . ARG A 1 94 ? -13.998 7.607 0.524 1.00 86.38 94 ARG A O 1
ATOM 740 N N . LEU A 1 95 ? -12.121 6.573 1.193 1.00 87.06 95 LEU A N 1
ATOM 741 C CA . LEU A 1 95 ? -11.491 6.632 -0.125 1.00 87.06 95 LEU A CA 1
ATOM 742 C C . LEU A 1 95 ? -12.199 5.694 -1.114 1.00 87.06 95 LEU A C 1
ATOM 744 O O . LEU A 1 95 ? -12.653 4.595 -0.769 1.00 87.06 95 LEU A O 1
ATOM 748 N N . THR A 1 96 ? -12.307 6.140 -2.363 1.00 85.88 96 THR A N 1
ATOM 749 C CA . THR A 1 96 ? -12.995 5.426 -3.452 1.00 85.88 96 THR A CA 1
ATOM 750 C C . THR A 1 96 ? -12.053 5.069 -4.597 1.00 85.88 96 THR A C 1
ATOM 752 O O . THR A 1 96 ? -12.205 3.998 -5.182 1.00 85.88 96 THR A O 1
ATOM 755 N N . CYS A 1 97 ? -11.044 5.899 -4.850 1.00 83.00 97 CYS A N 1
ATOM 756 C CA . CYS A 1 97 ? -9.985 5.692 -5.830 1.00 83.00 97 CYS A CA 1
ATOM 757 C C . CYS A 1 97 ? -8.676 6.339 -5.345 1.00 83.00 97 CYS A C 1
ATOM 759 O O . CYS A 1 97 ? -8.683 7.181 -4.448 1.00 83.00 97 CYS A O 1
ATOM 761 N N . LEU A 1 98 ? -7.552 5.926 -5.930 1.00 81.56 98 LEU A N 1
ATOM 762 C CA . LEU A 1 98 ? -6.252 6.574 -5.759 1.00 81.56 98 LEU A CA 1
ATOM 763 C C . LEU A 1 98 ? -5.575 6.642 -7.125 1.00 81.56 98 LEU A C 1
ATOM 765 O O . LEU A 1 98 ? -5.484 5.628 -7.814 1.00 81.56 98 LEU A O 1
ATOM 769 N N . ALA A 1 99 ? -5.079 7.822 -7.476 1.00 82.94 99 ALA A N 1
ATOM 770 C CA . ALA A 1 99 ? -4.185 8.041 -8.600 1.00 82.94 99 ALA A CA 1
ATOM 771 C C . ALA A 1 99 ? -2.953 8.780 -8.080 1.00 82.94 99 ALA A C 1
ATOM 773 O O . ALA A 1 99 ? -3.063 9.639 -7.206 1.00 82.94 99 ALA A O 1
ATOM 774 N N . GLY A 1 100 ? -1.781 8.434 -8.593 1.00 76.94 100 GLY A N 1
ATOM 775 C CA . GLY A 1 100 ? -0.541 9.083 -8.203 1.00 76.94 100 GLY A CA 1
ATOM 776 C C . GLY A 1 100 ? 0.439 9.074 -9.359 1.00 76.94 100 GLY A C 1
ATOM 777 O O . GLY A 1 100 ? 0.569 8.083 -10.077 1.00 76.94 100 GLY A O 1
ATOM 778 N N . SER A 1 101 ? 1.122 10.194 -9.529 1.00 76.25 101 SER A N 1
ATOM 779 C CA . SER A 1 101 ? 2.189 10.385 -10.500 1.00 76.25 101 SER A CA 1
ATOM 780 C C . SER A 1 101 ? 3.432 10.866 -9.768 1.00 76.25 101 SER A C 1
ATOM 782 O O . SER A 1 101 ? 3.340 11.559 -8.756 1.00 76.25 101 SER A O 1
ATOM 784 N N . SER A 1 102 ? 4.607 10.529 -10.293 1.00 70.19 102 SER A N 1
ATOM 785 C CA . SER A 1 102 ? 5.830 11.184 -9.840 1.00 70.19 102 SER A CA 1
ATOM 786 C C . SER A 1 102 ? 5.797 12.622 -10.354 1.00 70.19 102 SER A C 1
ATOM 788 O O . SER A 1 102 ? 5.660 12.832 -11.560 1.00 70.19 102 SER A O 1
ATOM 790 N N . LEU A 1 103 ? 5.868 13.610 -9.461 1.00 66.12 103 LEU A N 1
ATOM 791 C CA . LEU A 1 103 ? 6.048 14.989 -9.898 1.00 66.12 103 LEU A CA 1
ATOM 792 C C . LEU A 1 103 ? 7.481 15.130 -10.420 1.00 66.12 103 LEU A C 1
ATOM 794 O O . LEU A 1 103 ? 8.433 14.915 -9.668 1.00 66.12 103 LEU A O 1
ATOM 798 N N . ARG A 1 104 ? 7.637 15.529 -11.685 1.00 56.03 104 ARG A N 1
ATOM 799 C CA . ARG A 1 104 ? 8.877 16.108 -12.218 1.00 56.03 104 ARG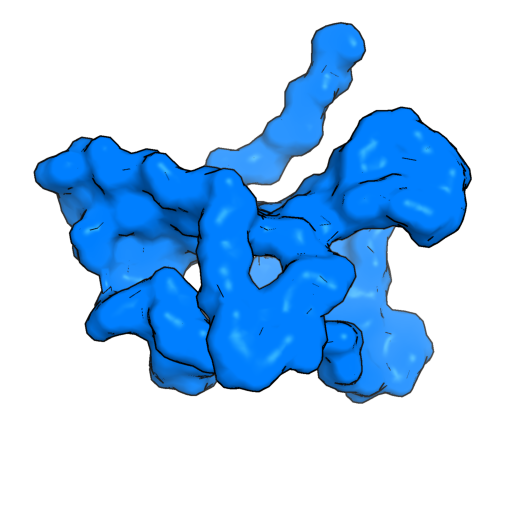 A CA 1
ATOM 800 C C . ARG A 1 104 ? 8.817 17.633 -12.050 1.00 56.03 104 ARG A C 1
ATOM 802 O O . ARG A 1 104 ? 8.475 18.336 -12.986 1.00 56.03 104 ARG A O 1
ATOM 809 N N . MET A 1 105 ? 9.045 18.115 -10.827 1.00 46.12 105 MET A N 1
ATOM 810 C CA . MET A 1 105 ? 9.631 19.445 -10.592 1.00 46.12 105 MET A CA 1
ATOM 811 C C . MET A 1 105 ? 11.065 19.490 -11.087 1.00 46.12 105 MET A C 1
ATOM 813 O O . MET A 1 105 ? 11.795 18.540 -10.710 1.00 46.12 105 MET A O 1
#

Secondary structure (DSSP, 8-state):
--EEEEGGGTEEEEEETTEEEEEETTTTEEEEEESSS-SS-EEEEEEEE-S---TTPPEEEEEEETTSEEEEEEGGGTTSSSPPPSEEEE-SS------------

Solvent-accessible surface area (backbone atoms only — not comparable to full-atom values): 6228 Å² total; per-residue (Å²): 130,68,72,43,72,48,86,93,63,50,33,43,34,41,53,64,85,46,32,38,39,30,26,32,65,84,77,72,42,77,75,49,57,42,66,69,77,41,100,43,62,72,44,30,64,42,75,49,69,46,92,52,92,50,91,82,42,59,41,36,39,36,42,31,19,42,75,14,40,36,34,31,32,44,58,83,56,35,79,45,102,70,52,66,63,76,41,76,45,78,68,88,43,71,46,77,68,62,86,80,76,84,82,87,124